Protein AF-A0A0G1Q642-F1 (afdb_monomer)

Nearest PDB structures (foldseek):
  4ijj-assembly1_A  TM=8.759E-01  e=4.377E-04  Pseudomonas aeruginosa UCBPP-PA14
  4ijj-assembly3_C  TM=8.552E-01  e=7.473E-04  Pseudomonas aeruginosa UCBPP-PA14
  1tjl-assembly1_A  TM=8.587E-01  e=1.870E-03  Escherichia coli
  6ptg-assembly2_A  TM=6.275E-01  e=5.942E-04  Chlamydia trachomatis
  6ptg-assembly3_B  TM=6.290E-01  e=1.095E-03  Chlamydia trachomatis

Radius of gyration: 20.05 Å; Cα contacts (8 Å, |Δi|>4): 59; chains: 1; bounding box: 50×23×46 Å

Mean predicted aligned error: 6.58 Å

Organism: NCBI:txid1618649

Solvent-accessible surface area (backbone atoms only — not comparable to full-atom values): 5168 Å² total; per-residue (Å²): 132,90,76,87,74,78,76,86,82,56,92,75,70,85,46,72,66,62,54,50,53,53,51,54,51,49,54,53,49,52,56,50,47,56,55,50,52,52,50,48,50,38,46,52,55,35,52,53,25,50,79,68,76,46,55,59,35,12,78,86,77,67,45,73,36,53,64,77,52,38,74,75,35,72,48,61,53,48,25,83,92,64,52,83,128

Foldseek 3Di:
DDDDDQPPVDVPPPDPVVVVVSVVVSVVVVVVVVVVVVVVVLVVQQVVCVVVVQQQAAPPPRDGADPVVCVVPVSDRHHPVPDDD

pLDDT: mean 87.15, std 10.33, range [56.25, 95.38]

InterPro domains:
  IPR000962 Zinc finger, DksA/TraR C4-type [PF01258] (54-80)

Sequence (85 aa):
EWEVKAPDMNPMVSDQSELADMFEELETQTGLEAQLEERLKHVNGALKRIEEDRFGKCSVCGKSIEEKRLDANPFAETCIKHMAR

Structure (mmCIF, N/CA/C/O backbone):
data_AF-A0A0G1Q642-F1
#
_entry.id   AF-A0A0G1Q642-F1
#
loop_
_atom_site.group_PDB
_atom_site.id
_atom_site.type_symbol
_atom_site.label_atom_id
_atom_site.label_alt_id
_atom_site.label_comp_id
_atom_site.label_asym_id
_atom_site.label_entity_id
_atom_site.label_seq_id
_atom_site.pdbx_PDB_ins_code
_atom_site.Cartn_x
_atom_site.Cartn_y
_atom_site.Cartn_z
_atom_site.occupancy
_atom_site.B_iso_or_equiv
_atom_site.auth_seq_id
_atom_site.auth_comp_i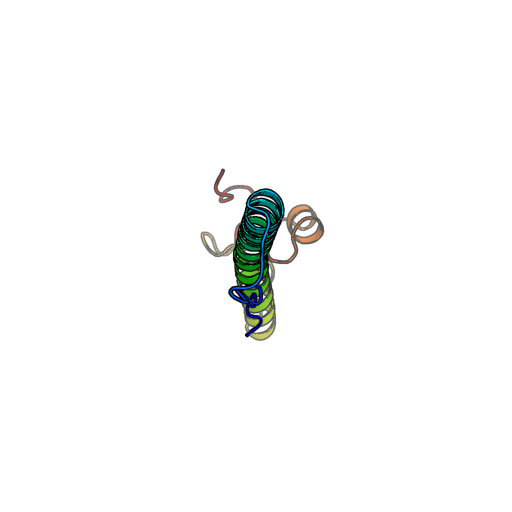d
_atom_site.auth_asym_id
_atom_site.auth_atom_id
_atom_site.pdbx_PDB_model_num
ATOM 1 N N . GLU A 1 1 ? 14.014 -5.188 2.858 1.00 62.75 1 GLU A N 1
ATOM 2 C CA . GLU A 1 1 ? 13.373 -4.583 1.677 1.00 62.75 1 GLU A CA 1
ATOM 3 C C . GLU A 1 1 ? 13.690 -5.501 0.508 1.00 62.75 1 GLU A C 1
ATOM 5 O O . GLU A 1 1 ? 14.764 -6.101 0.520 1.00 62.75 1 GLU A O 1
ATOM 10 N N . TRP A 1 2 ? 12.709 -5.789 -0.345 1.00 74.88 2 TRP A N 1
ATOM 11 C CA . TRP A 1 2 ? 12.977 -6.534 -1.577 1.00 74.88 2 TRP A CA 1
ATOM 12 C C . TRP A 1 2 ? 13.567 -5.540 -2.575 1.00 74.88 2 TRP A C 1
ATOM 14 O O . TRP A 1 2 ? 13.219 -4.371 -2.496 1.00 74.88 2 TRP A O 1
ATOM 24 N N . GLU A 1 3 ? 14.510 -5.988 -3.398 1.00 77.75 3 GLU A N 1
ATOM 25 C CA . GLU A 1 3 ? 15.209 -5.131 -4.354 1.00 77.75 3 GLU A CA 1
ATOM 26 C C . GLU A 1 3 ? 15.367 -5.903 -5.666 1.00 77.75 3 GLU A C 1
ATOM 28 O O . GLU A 1 3 ? 15.901 -7.026 -5.666 1.00 77.75 3 GLU A O 1
ATOM 33 N N . VAL A 1 4 ? 14.901 -5.329 -6.775 1.00 83.88 4 VAL A N 1
ATOM 34 C CA . VAL A 1 4 ? 15.156 -5.872 -8.112 1.00 83.88 4 VAL A CA 1
ATOM 35 C C . VAL A 1 4 ? 16.654 -5.810 -8.389 1.00 83.88 4 VAL A C 1
ATOM 37 O O . VAL A 1 4 ? 17.282 -4.753 -8.406 1.00 83.88 4 VAL A O 1
ATOM 40 N N . LYS A 1 5 ? 17.257 -6.978 -8.615 1.00 79.38 5 LYS A N 1
ATOM 41 C CA . LYS A 1 5 ? 18.672 -7.057 -8.969 1.00 79.38 5 LYS A CA 1
ATOM 42 C C . LYS A 1 5 ? 18.825 -6.762 -10.448 1.00 79.38 5 LYS A C 1
ATOM 44 O O . LYS A 1 5 ? 18.274 -7.488 -11.272 1.00 79.38 5 LYS A O 1
ATOM 49 N N . ALA A 1 6 ? 19.628 -5.749 -10.762 1.00 73.44 6 ALA A N 1
ATOM 50 C CA . ALA A 1 6 ? 20.053 -5.511 -12.131 1.00 73.44 6 ALA A CA 1
ATOM 51 C C . ALA A 1 6 ? 20.641 -6.806 -12.720 1.00 73.44 6 ALA A C 1
ATOM 53 O O . ALA A 1 6 ? 21.377 -7.517 -12.018 1.00 73.44 6 ALA A O 1
ATOM 54 N N . PRO A 1 7 ? 20.309 -7.134 -13.978 1.00 66.81 7 PRO A N 1
ATOM 55 C CA . PRO A 1 7 ? 20.843 -8.320 -14.611 1.00 66.81 7 PRO A CA 1
ATOM 56 C C . PRO A 1 7 ? 22.370 -8.205 -14.716 1.00 66.81 7 PRO A C 1
ATOM 58 O O . PRO A 1 7 ? 22.926 -7.105 -14.780 1.00 66.81 7 PRO A O 1
ATOM 61 N N . ASP A 1 8 ? 23.063 -9.344 -14.687 1.00 69.50 8 ASP A N 1
ATOM 62 C CA . ASP A 1 8 ? 24.522 -9.378 -14.787 1.00 69.50 8 ASP A CA 1
ATOM 63 C C . ASP A 1 8 ? 24.946 -8.907 -16.185 1.00 69.50 8 ASP A C 1
ATOM 65 O O . ASP A 1 8 ? 24.868 -9.647 -17.166 1.00 69.50 8 ASP A O 1
ATOM 69 N N . MET A 1 9 ? 25.363 -7.642 -16.269 1.00 61.56 9 MET A N 1
ATOM 70 C CA . MET A 1 9 ? 25.869 -6.985 -17.474 1.00 61.56 9 MET A CA 1
ATOM 71 C C . MET A 1 9 ? 27.296 -7.474 -17.767 1.00 61.56 9 MET A C 1
ATOM 73 O O . MET A 1 9 ? 28.248 -6.691 -17.812 1.00 61.56 9 MET A O 1
ATOM 77 N N . ASN A 1 10 ? 27.471 -8.787 -17.920 1.00 65.56 10 ASN A N 1
ATOM 78 C CA . ASN A 1 10 ? 28.738 -9.366 -18.337 1.00 65.56 10 ASN A CA 1
ATOM 79 C C . ASN A 1 10 ? 29.079 -8.813 -19.737 1.00 65.56 10 ASN A C 1
ATOM 81 O O . ASN A 1 10 ? 28.258 -8.934 -20.646 1.00 65.56 10 ASN A O 1
ATOM 85 N N . PRO A 1 11 ? 30.277 -8.250 -19.976 1.00 56.25 11 PRO A N 1
ATOM 86 C CA . PRO A 1 11 ? 30.672 -7.697 -21.279 1.00 56.25 11 PRO A CA 1
ATOM 87 C C . PRO A 1 11 ? 30.730 -8.714 -22.442 1.00 56.25 11 PRO A C 1
ATOM 89 O O . PRO A 1 11 ? 31.183 -8.364 -23.529 1.00 56.25 11 PRO A O 1
ATOM 92 N N . MET A 1 12 ? 30.294 -9.963 -22.234 1.00 58.31 12 MET A N 1
ATOM 93 C CA . MET A 1 12 ? 30.188 -11.019 -23.247 1.00 58.31 12 MET A CA 1
ATOM 94 C C . MET A 1 12 ? 28.772 -11.211 -23.818 1.00 58.31 12 MET A C 1
ATOM 96 O O . MET A 1 12 ? 28.569 -12.191 -24.532 1.00 58.31 12 MET A O 1
ATOM 100 N N . VAL A 1 13 ? 27.805 -10.321 -23.555 1.00 60.91 13 VAL A N 1
ATOM 101 C CA . VAL A 1 13 ? 26.553 -10.320 -24.336 1.00 60.91 13 VAL A CA 1
ATOM 102 C C . VAL A 1 13 ? 26.904 -9.902 -25.765 1.00 60.91 13 VAL A C 1
ATOM 104 O O . VAL A 1 13 ? 27.122 -8.727 -26.059 1.00 60.91 13 VAL A O 1
ATOM 107 N N . SER A 1 14 ? 27.100 -10.889 -26.638 1.00 65.69 14 SER A N 1
ATOM 108 C CA . SER A 1 14 ? 27.589 -10.657 -28.000 1.00 65.69 14 SER A CA 1
ATOM 109 C C . SER A 1 14 ? 26.495 -10.178 -28.951 1.00 65.69 14 SER A C 1
ATOM 111 O O . SER A 1 14 ? 26.816 -9.691 -30.036 1.00 65.69 14 SER A O 1
ATOM 113 N N . ASP A 1 15 ? 25.227 -10.322 -28.555 1.00 79.12 15 ASP A N 1
ATOM 114 C CA . ASP A 1 15 ? 24.060 -9.982 -29.360 1.00 79.12 15 ASP A CA 1
ATOM 115 C C . ASP A 1 15 ? 23.299 -8.780 -28.773 1.00 79.12 15 ASP A C 1
ATOM 117 O O . ASP A 1 15 ? 22.953 -8.738 -27.593 1.00 79.12 15 ASP A O 1
ATOM 121 N N . GLN A 1 16 ? 23.015 -7.789 -29.618 1.00 80.69 16 GLN A N 1
ATOM 122 C CA . GLN A 1 16 ? 22.223 -6.615 -29.243 1.00 80.69 16 GLN A CA 1
ATOM 123 C C . GLN A 1 16 ? 20.782 -6.990 -28.882 1.00 80.69 16 GLN A C 1
ATOM 125 O O . GLN A 1 16 ? 20.164 -6.289 -28.081 1.00 80.69 16 GLN A O 1
ATOM 130 N N . SER A 1 17 ? 20.258 -8.082 -29.448 1.00 85.31 17 SER A N 1
ATOM 131 C CA . SER A 1 17 ? 18.929 -8.593 -29.113 1.00 85.31 17 SER A CA 1
ATOM 132 C C . SER A 1 17 ? 18.861 -9.115 -27.677 1.00 85.31 17 SER A C 1
ATOM 134 O O . SER A 1 17 ? 17.946 -8.743 -26.953 1.00 85.31 17 SER A O 1
ATOM 136 N N . GLU A 1 18 ? 19.867 -9.863 -27.217 1.00 83.31 18 GLU A N 1
ATOM 137 C CA . GLU A 1 18 ? 19.924 -10.340 -25.825 1.00 83.31 18 GLU A CA 1
ATOM 138 C C . GLU A 1 18 ? 20.007 -9.176 -24.823 1.00 83.31 18 GLU A C 1
ATOM 140 O O . GLU A 1 18 ? 19.360 -9.208 -23.778 1.00 83.31 18 GLU A O 1
ATOM 145 N N . LEU A 1 19 ? 20.749 -8.109 -25.153 1.00 83.00 19 LEU A N 1
ATOM 146 C CA . LEU A 1 19 ? 20.772 -6.891 -24.333 1.00 83.00 19 LEU A CA 1
A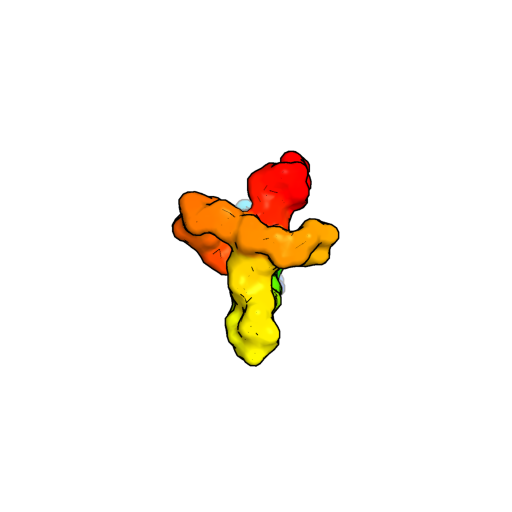TOM 147 C C . LEU A 1 19 ? 19.391 -6.229 -24.254 1.00 83.00 19 LEU A C 1
ATOM 149 O O . LEU A 1 19 ? 18.997 -5.785 -23.177 1.00 83.00 19 LEU A O 1
ATOM 153 N N . ALA A 1 20 ? 18.671 -6.143 -25.375 1.00 86.81 20 ALA A N 1
ATOM 154 C CA . ALA A 1 20 ? 17.338 -5.547 -25.412 1.00 86.81 20 ALA A CA 1
ATOM 155 C C . ALA A 1 20 ? 16.352 -6.313 -24.515 1.00 86.81 20 ALA A C 1
ATOM 157 O O . ALA A 1 20 ? 15.670 -5.686 -23.705 1.00 86.81 20 ALA A O 1
ATOM 158 N N . ASP A 1 21 ? 16.360 -7.647 -24.583 1.00 86.50 21 ASP A N 1
ATOM 159 C CA . ASP A 1 21 ? 15.510 -8.505 -23.750 1.00 86.50 21 ASP A CA 1
ATOM 160 C C . ASP A 1 21 ? 15.808 -8.315 -22.250 1.00 86.50 21 ASP A C 1
ATOM 162 O O . ASP A 1 21 ? 14.897 -8.211 -21.428 1.00 86.50 21 ASP A O 1
ATOM 166 N N . MET A 1 22 ? 17.089 -8.200 -21.874 1.00 85.12 22 MET A N 1
ATOM 167 C CA . MET A 1 22 ? 17.493 -7.947 -20.482 1.00 85.12 22 MET A CA 1
ATOM 168 C C . MET A 1 22 ? 16.990 -6.595 -19.959 1.00 85.12 22 MET A C 1
ATOM 170 O O . MET A 1 22 ? 16.599 -6.496 -18.793 1.00 85.12 22 MET A O 1
ATOM 174 N N . PHE A 1 23 ? 17.011 -5.550 -20.792 1.00 86.69 2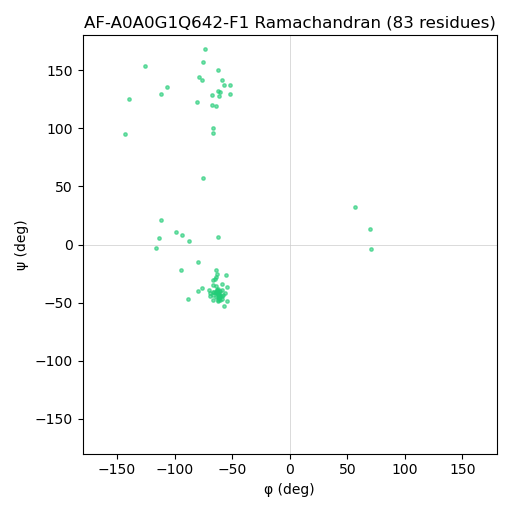3 PHE A N 1
ATOM 175 C CA . PHE A 1 23 ? 16.489 -4.237 -20.411 1.00 86.69 23 PHE A CA 1
ATOM 176 C C . PHE A 1 23 ? 14.965 -4.245 -20.270 1.00 86.69 23 PHE A C 1
ATOM 178 O O . PHE A 1 23 ? 14.455 -3.681 -19.304 1.00 86.69 23 PHE A O 1
ATOM 185 N N . GLU A 1 24 ? 14.248 -4.908 -21.179 1.00 90.31 24 GLU A N 1
ATOM 186 C CA . GLU A 1 24 ? 12.788 -5.041 -21.106 1.00 90.31 24 GLU A CA 1
ATOM 187 C C . GLU A 1 24 ? 12.346 -5.784 -19.832 1.00 90.31 24 GLU A C 1
ATOM 189 O O . GLU A 1 24 ? 11.429 -5.349 -19.124 1.00 90.31 24 GLU A O 1
ATOM 194 N N . GLU A 1 25 ? 13.037 -6.876 -19.492 1.00 89.56 25 GLU A N 1
ATOM 195 C CA . GLU A 1 25 ? 12.805 -7.626 -18.255 1.00 89.56 25 GLU A CA 1
ATOM 196 C C . GLU A 1 25 ? 13.060 -6.746 -17.020 1.00 89.56 25 GLU A C 1
ATOM 198 O O . GLU A 1 25 ? 12.231 -6.708 -16.108 1.00 89.56 25 GLU A O 1
ATOM 203 N N . LEU A 1 26 ? 14.167 -5.992 -16.995 1.00 90.50 26 LEU A N 1
ATOM 204 C CA . LEU A 1 26 ? 14.486 -5.089 -15.887 1.00 90.50 26 LEU A CA 1
ATOM 205 C C . LEU A 1 26 ? 13.412 -4.007 -15.708 1.00 90.50 26 LEU A C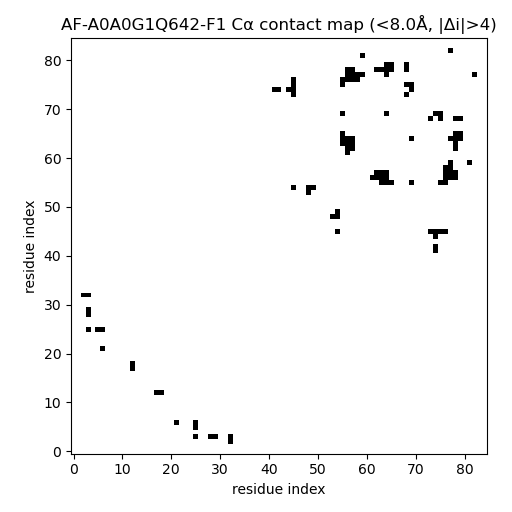 1
ATOM 207 O O . LEU A 1 26 ? 12.939 -3.806 -14.590 1.00 90.50 26 LEU A O 1
ATOM 211 N N . GLU A 1 27 ? 12.995 -3.338 -16.787 1.00 91.56 27 GLU A N 1
ATOM 212 C CA . GLU A 1 27 ? 11.935 -2.322 -16.731 1.00 91.56 27 GLU A CA 1
ATOM 213 C C . GLU A 1 27 ? 10.628 -2.903 -16.180 1.00 91.56 27 GLU A C 1
ATOM 215 O O . GLU A 1 27 ? 9.983 -2.301 -15.313 1.00 91.56 27 GLU A O 1
ATOM 220 N N . THR A 1 28 ? 10.266 -4.105 -16.633 1.00 92.81 28 THR A N 1
ATOM 221 C CA . THR A 1 28 ? 9.076 -4.817 -16.161 1.00 92.81 28 THR A CA 1
ATOM 222 C C . THR A 1 28 ? 9.173 -5.129 -14.667 1.00 92.81 28 THR A C 1
ATOM 224 O O . THR A 1 28 ? 8.235 -4.853 -13.912 1.00 92.81 28 THR A O 1
ATOM 227 N N . GLN A 1 29 ? 10.307 -5.667 -14.213 1.00 92.38 29 GLN A N 1
ATOM 228 C CA . GLN A 1 29 ? 10.524 -6.020 -12.811 1.00 92.38 29 GLN A CA 1
ATOM 229 C C . GLN A 1 29 ? 10.505 -4.790 -11.900 1.00 92.38 29 GLN A C 1
ATOM 231 O O . GLN A 1 29 ? 9.814 -4.805 -10.881 1.00 92.38 29 GLN A O 1
ATOM 236 N N . THR A 1 30 ? 11.185 -3.708 -12.280 1.00 92.00 30 THR A N 1
ATOM 237 C CA . THR A 1 30 ? 11.188 -2.452 -11.515 1.00 92.00 30 THR A CA 1
ATOM 238 C C . THR A 1 30 ? 9.791 -1.827 -11.444 1.00 92.00 30 THR A C 1
ATOM 240 O O . THR A 1 30 ? 9.377 -1.336 -10.392 1.00 92.00 30 THR A O 1
ATOM 243 N N . GLY A 1 31 ? 9.013 -1.880 -12.530 1.00 92.75 31 GLY A N 1
ATOM 244 C CA . GLY A 1 31 ? 7.623 -1.419 -12.520 1.00 92.75 31 GLY A CA 1
ATOM 245 C C . GLY A 1 31 ? 6.736 -2.225 -11.563 1.00 92.75 31 GLY A C 1
ATOM 246 O O . GLY A 1 31 ? 5.922 -1.650 -10.835 1.00 92.75 31 GLY A O 1
ATOM 247 N N . LEU A 1 32 ? 6.907 -3.550 -11.531 1.00 93.69 32 LEU A N 1
ATOM 248 C CA . LEU A 1 32 ? 6.192 -4.435 -10.607 1.00 93.69 32 LEU A CA 1
ATOM 249 C C . LEU A 1 32 ? 6.596 -4.193 -9.152 1.00 93.69 32 LEU A C 1
ATOM 251 O O . LEU A 1 32 ? 5.734 -4.173 -8.274 1.00 93.69 32 LEU A O 1
ATOM 255 N N . GLU A 1 33 ? 7.881 -3.981 -8.895 1.00 93.44 33 GLU A N 1
ATOM 256 C CA . GLU A 1 33 ? 8.400 -3.662 -7.569 1.00 93.44 33 GLU A CA 1
ATOM 257 C C . GLU A 1 33 ? 7.747 -2.423 -6.977 1.00 93.44 33 GLU A C 1
ATOM 259 O O . GLU A 1 33 ? 7.149 -2.519 -5.905 1.00 93.44 33 GLU A O 1
ATOM 264 N N . ALA A 1 34 ? 7.737 -1.308 -7.707 1.00 92.44 34 ALA A N 1
ATOM 265 C CA . ALA A 1 34 ? 7.109 -0.078 -7.236 1.00 92.44 34 ALA A CA 1
ATOM 266 C C . ALA A 1 34 ? 5.624 -0.283 -6.860 1.00 92.44 34 ALA A C 1
ATOM 268 O O . ALA A 1 34 ? 5.159 0.198 -5.823 1.00 92.44 34 ALA A O 1
ATOM 269 N N . GLN A 1 35 ? 4.876 -1.048 -7.666 1.00 93.38 35 GLN A N 1
ATOM 270 C CA . GLN A 1 35 ? 3.471 -1.368 -7.380 1.00 93.38 35 GLN A CA 1
ATOM 271 C C . GLN A 1 35 ? 3.312 -2.243 -6.127 1.00 93.38 35 GLN A C 1
ATOM 273 O O . GLN A 1 35 ? 2.382 -2.053 -5.333 1.00 93.38 35 GLN A O 1
ATOM 278 N N . LEU A 1 36 ? 4.197 -3.225 -5.945 1.00 93.81 36 LEU A N 1
ATOM 279 C CA . LEU A 1 36 ? 4.172 -4.124 -4.794 1.00 93.81 36 LEU A CA 1
ATOM 280 C C . LEU A 1 36 ? 4.565 -3.402 -3.504 1.00 93.81 36 LEU A C 1
ATOM 282 O O . LEU A 1 36 ? 3.925 -3.628 -2.476 1.00 93.81 36 LEU A O 1
ATOM 286 N N . GLU A 1 37 ? 5.547 -2.505 -3.551 1.00 93.81 37 GLU A N 1
ATOM 287 C CA . GLU A 1 37 ? 5.938 -1.664 -2.420 1.00 93.81 37 GLU A CA 1
ATOM 288 C C . GLU A 1 37 ? 4.804 -0.735 -1.977 1.00 93.81 37 GLU A C 1
ATOM 290 O O . GLU A 1 37 ? 4.495 -0.652 -0.784 1.00 93.81 37 GLU A O 1
ATOM 295 N N . GLU A 1 38 ? 4.120 -0.084 -2.923 1.00 92.69 38 GLU A N 1
ATOM 296 C CA . GLU A 1 38 ? 2.954 0.747 -2.616 1.00 92.69 38 GLU A CA 1
ATOM 297 C C . GLU A 1 38 ? 1.846 -0.082 -1.952 1.00 92.69 38 GLU A C 1
ATOM 299 O O . GLU A 1 38 ? 1.275 0.304 -0.924 1.00 92.69 38 GLU A O 1
ATOM 304 N N . ARG A 1 39 ? 1.569 -1.275 -2.486 1.00 92.00 39 ARG A N 1
ATOM 305 C CA . ARG A 1 39 ? 0.576 -2.181 -1.904 1.00 92.00 39 ARG A CA 1
ATOM 306 C C . ARG A 1 39 ? 0.982 -2.655 -0.511 1.00 92.00 39 ARG A C 1
ATOM 308 O O . ARG A 1 39 ? 0.134 -2.698 0.382 1.00 92.00 39 ARG A O 1
ATOM 315 N N . LEU A 1 40 ? 2.257 -2.969 -0.299 1.00 94.00 40 LEU A N 1
ATOM 316 C CA . LEU A 1 40 ? 2.796 -3.345 1.005 1.00 94.00 40 LEU A CA 1
ATOM 317 C C . LEU A 1 40 ? 2.634 -2.202 2.014 1.00 94.00 40 LEU A C 1
ATOM 319 O O . LEU A 1 40 ? 2.203 -2.434 3.145 1.00 94.00 40 LEU A O 1
ATOM 323 N N . LYS A 1 41 ? 2.896 -0.959 1.599 1.00 93.19 41 LYS A N 1
ATOM 324 C CA . LYS A 1 41 ? 2.672 0.233 2.424 1.00 93.19 41 LYS A CA 1
ATOM 325 C C . LYS A 1 41 ? 1.208 0.358 2.846 1.00 93.19 41 LYS A C 1
ATOM 327 O O . LYS A 1 41 ? 0.943 0.598 4.025 1.00 93.19 41 LYS A O 1
ATOM 332 N N . HIS A 1 42 ? 0.261 0.142 1.933 1.00 92.12 42 HIS A N 1
ATOM 333 C CA . HIS A 1 42 ? -1.166 0.159 2.265 1.00 92.12 42 HIS A CA 1
ATOM 334 C C . HIS A 1 42 ? -1.563 -0.959 3.239 1.00 92.12 42 HIS A C 1
ATOM 336 O O . HIS A 1 42 ? -2.310 -0.709 4.187 1.00 92.12 42 HIS A O 1
ATOM 342 N N . VAL A 1 43 ? -1.037 -2.175 3.057 1.00 94.06 43 VAL A N 1
ATOM 343 C CA . VAL A 1 43 ? -1.274 -3.299 3.979 1.00 94.06 43 VAL A CA 1
ATOM 344 C C . VAL A 1 43 ? -0.724 -2.987 5.370 1.00 94.06 43 VAL A C 1
ATOM 346 O O . VAL A 1 43 ? -1.453 -3.105 6.352 1.00 94.06 43 VAL A O 1
ATOM 349 N N . ASN A 1 44 ? 0.516 -2.506 5.468 1.00 94.75 44 ASN A N 1
ATOM 350 C CA . ASN A 1 44 ? 1.118 -2.108 6.741 1.00 94.75 44 ASN A CA 1
ATOM 351 C C . ASN A 1 44 ? 0.327 -0.974 7.415 1.00 94.75 44 ASN A C 1
ATOM 353 O O . ASN A 1 44 ? 0.093 -1.006 8.623 1.00 94.75 44 ASN A O 1
ATOM 357 N N . GLY A 1 45 ? -0.156 0.001 6.639 1.00 93.06 45 GLY A N 1
ATOM 358 C CA . GLY A 1 45 ? -1.039 1.057 7.137 1.00 93.06 45 GLY A CA 1
ATOM 359 C C . GLY A 1 45 ? -2.389 0.532 7.640 1.00 93.06 45 GLY A C 1
ATOM 360 O O . GLY A 1 45 ? -2.934 1.047 8.617 1.00 93.06 45 GLY A O 1
ATOM 361 N N . ALA A 1 46 ? -2.944 -0.504 7.009 1.00 92.00 46 ALA A N 1
ATOM 362 C CA . ALA A 1 46 ? -4.155 -1.173 7.477 1.00 92.00 46 ALA A CA 1
ATOM 363 C C . ALA A 1 46 ? -3.916 -1.955 8.777 1.00 92.00 46 ALA A C 1
ATOM 365 O O . ALA A 1 46 ? -4.699 -1.805 9.712 1.00 92.00 46 ALA A O 1
ATOM 366 N N . LEU A 1 47 ? -2.812 -2.704 8.872 1.00 94.62 47 LEU A N 1
ATOM 367 C CA . LEU A 1 47 ? -2.415 -3.423 10.088 1.00 94.62 47 LEU A CA 1
ATOM 368 C C . LEU A 1 47 ? -2.232 -2.466 11.270 1.00 94.62 47 LEU A C 1
ATOM 370 O O . LEU A 1 47 ? -2.824 -2.675 12.325 1.00 94.62 47 LEU A O 1
ATOM 374 N N . LYS A 1 48 ? -1.532 -1.346 11.067 1.00 94.75 48 LYS A N 1
ATOM 375 C CA . LYS A 1 48 ? -1.384 -0.312 12.098 1.00 94.75 48 LYS A CA 1
ATOM 376 C C . LYS A 1 48 ? -2.733 0.251 12.562 1.00 94.75 48 LYS A C 1
ATOM 378 O O . LYS A 1 48 ? -2.942 0.488 13.746 1.00 94.75 48 LYS A O 1
ATOM 383 N N . ARG A 1 49 ? -3.692 0.441 11.649 1.00 93.12 49 ARG A N 1
ATOM 384 C CA . ARG A 1 49 ? -5.053 0.877 12.015 1.00 93.12 49 ARG A CA 1
ATOM 385 C C . ARG A 1 49 ? -5.812 -0.171 12.828 1.00 93.12 49 ARG A C 1
ATOM 387 O O . ARG A 1 49 ? -6.661 0.223 13.622 1.00 93.12 49 ARG A O 1
ATOM 394 N N . ILE A 1 50 ? -5.542 -1.462 12.632 1.00 92.88 50 ILE A N 1
ATOM 395 C CA . ILE A 1 50 ? -6.102 -2.535 13.469 1.00 92.88 50 ILE A CA 1
ATOM 396 C C . ILE A 1 50 ? -5.539 -2.426 14.886 1.00 92.88 50 ILE A C 1
ATOM 398 O O . ILE A 1 50 ? -6.315 -2.413 15.835 1.00 92.88 50 ILE A O 1
ATOM 402 N N . GLU A 1 51 ? -4.222 -2.268 15.025 1.00 95.19 51 GLU A N 1
ATOM 403 C CA . GLU A 1 51 ? -3.566 -2.092 16.331 1.00 95.19 51 GLU A CA 1
ATOM 404 C C . GLU A 1 51 ? -4.086 -0.860 17.091 1.00 95.19 51 GLU A C 1
ATOM 406 O O . GLU A 1 51 ? -4.205 -0.879 18.313 1.00 95.19 51 GLU A O 1
ATOM 411 N N . GLU A 1 52 ? -4.440 0.203 16.367 1.00 94.00 52 GLU A N 1
ATOM 412 C CA . GLU A 1 52 ? -4.984 1.445 16.926 1.00 94.00 52 GLU A CA 1
ATOM 413 C C . GLU A 1 52 ? -6.520 1.451 17.107 1.00 94.00 52 GLU A C 1
ATOM 415 O O . GLU A 1 52 ? -7.075 2.485 17.478 1.00 94.00 52 GLU A O 1
ATOM 420 N N . ASP A 1 53 ? -7.234 0.357 16.811 1.00 91.06 53 ASP A N 1
ATOM 421 C CA . ASP A 1 53 ? -8.713 0.276 16.839 1.00 91.06 53 ASP A CA 1
ATOM 422 C C . ASP A 1 53 ? -9.424 1.328 15.941 1.00 91.06 53 ASP A C 1
ATOM 424 O O . ASP A 1 53 ? -10.522 1.857 16.190 1.00 91.06 53 ASP A O 1
ATOM 428 N N . ARG A 1 54 ? -8.759 1.676 14.833 1.00 91.69 54 ARG A N 1
ATOM 429 C CA . ARG A 1 54 ? -9.249 2.599 13.792 1.00 91.69 54 ARG A CA 1
ATOM 430 C C . ARG A 1 54 ? -9.506 1.910 12.457 1.00 91.69 54 ARG A C 1
ATOM 432 O O . ARG A 1 54 ? -9.820 2.583 11.471 1.00 91.69 54 ARG A O 1
ATOM 439 N N . PHE A 1 55 ? -9.376 0.589 12.403 1.00 92.19 55 PHE A N 1
ATOM 440 C CA . PHE A 1 55 ? -9.690 -0.179 11.209 1.00 92.19 55 PHE A CA 1
ATOM 441 C C . PHE A 1 55 ? -11.155 0.019 10.799 1.00 92.19 55 PHE A C 1
ATOM 443 O O . PHE A 1 55 ? -12.045 0.163 11.635 1.00 92.19 55 PHE A O 1
ATOM 450 N N . GLY A 1 56 ? -11.396 0.102 9.490 1.00 91.00 56 GLY A N 1
ATOM 451 C CA . GLY A 1 56 ? -12.732 0.345 8.953 1.00 91.00 56 GLY A CA 1
ATOM 452 C C . GLY A 1 56 ? -13.291 1.749 9.205 1.00 91.00 56 GLY A C 1
ATOM 453 O O . GLY A 1 56 ? -14.480 1.951 8.985 1.00 91.00 56 GLY A O 1
ATOM 454 N N . LYS A 1 57 ? -12.485 2.737 9.626 1.00 94.25 57 LYS A N 1
ATOM 455 C CA . LYS A 1 57 ? -12.893 4.154 9.708 1.00 94.25 57 LYS A CA 1
ATOM 456 C C . LYS A 1 57 ? -12.249 4.971 8.591 1.00 94.25 57 LYS A C 1
ATOM 458 O O . LYS A 1 57 ? -11.057 4.848 8.321 1.00 94.25 57 LYS A O 1
ATOM 463 N N . CYS A 1 58 ? -13.041 5.826 7.950 1.00 94.31 58 CYS A N 1
ATOM 464 C CA . CYS A 1 58 ? -12.579 6.713 6.891 1.00 94.31 58 CYS A CA 1
ATOM 465 C C . CYS A 1 58 ? -11.627 7.776 7.456 1.00 94.31 58 CYS A C 1
ATOM 467 O O . CYS A 1 58 ? -11.996 8.508 8.37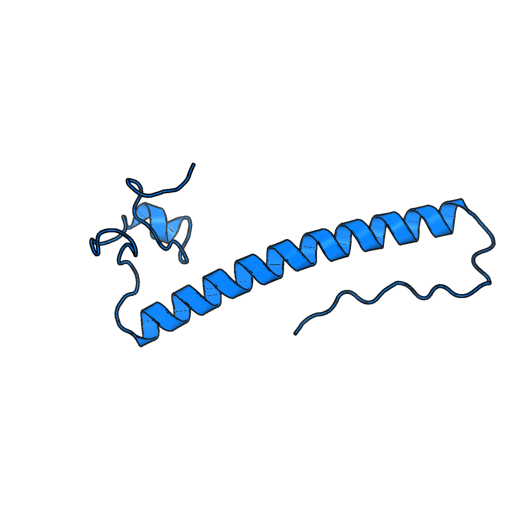4 1.00 94.31 58 CYS A O 1
ATOM 469 N N . SER A 1 59 ? -10.447 7.922 6.854 1.00 90.75 59 SER A N 1
ATOM 470 C CA . SER A 1 59 ? -9.429 8.905 7.251 1.00 90.75 59 SER A CA 1
ATOM 471 C C . SER A 1 59 ? -9.879 10.366 7.110 1.00 90.75 59 SER A C 1
ATOM 473 O O . SER A 1 59 ? -9.383 11.225 7.831 1.00 90.75 59 SER A O 1
ATOM 475 N N . VAL A 1 60 ? -10.843 10.650 6.225 1.00 93.06 60 VAL A N 1
ATOM 476 C CA . VAL A 1 60 ? -11.332 12.012 5.939 1.00 93.06 60 VAL A CA 1
ATOM 477 C C . VAL A 1 60 ? -12.466 12.434 6.873 1.00 93.06 60 VAL A C 1
ATOM 479 O O . VAL A 1 60 ? -12.460 13.545 7.392 1.00 93.06 60 VAL A O 1
ATOM 482 N N . CYS A 1 61 ? -13.466 11.573 7.085 1.00 93.19 61 CYS A N 1
ATOM 483 C CA . CYS A 1 61 ? -14.678 11.941 7.830 1.00 93.19 61 CYS A CA 1
ATOM 484 C C . CYS A 1 61 ? -14.895 11.165 9.132 1.00 93.19 61 CYS A C 1
ATOM 486 O O . CYS A 1 61 ? -15.888 11.407 9.815 1.00 93.19 61 CYS A O 1
ATOM 488 N N . GLY A 1 62 ? -14.029 10.199 9.453 1.00 91.12 62 GLY A N 1
ATOM 489 C CA 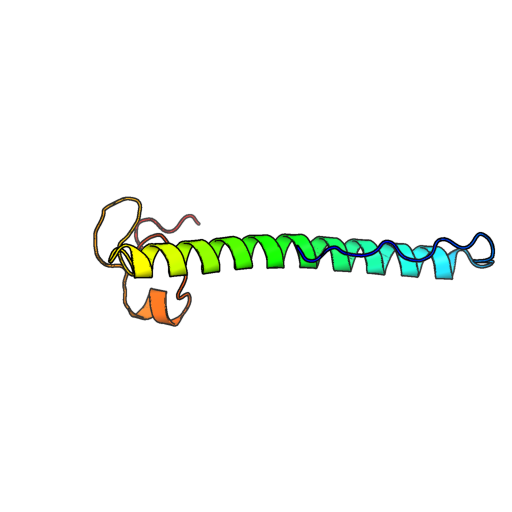. GLY A 1 62 ? -14.101 9.382 10.668 1.00 91.12 62 GLY A CA 1
ATOM 490 C C . GLY A 1 62 ? -15.248 8.365 10.720 1.00 91.12 62 GLY A C 1
ATOM 491 O O . GLY A 1 62 ? -15.334 7.598 11.675 1.00 91.12 62 GLY A O 1
ATOM 492 N N . LYS A 1 63 ? -16.134 8.336 9.716 1.00 93.38 63 LYS A N 1
ATOM 493 C CA . LYS A 1 63 ? -17.267 7.397 9.646 1.00 93.38 63 LYS A CA 1
ATOM 494 C C . LYS A 1 63 ? -16.801 5.996 9.259 1.00 93.38 63 LYS A C 1
ATOM 496 O O . LYS A 1 63 ? -15.775 5.859 8.593 1.00 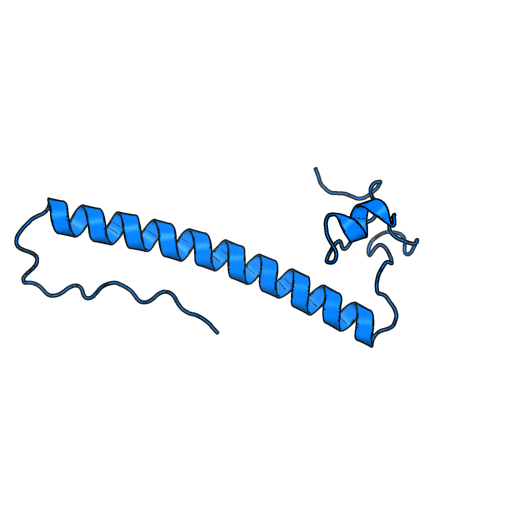93.38 63 LYS A O 1
ATOM 501 N N . SER A 1 64 ? -17.583 4.977 9.611 1.00 94.12 64 SER A N 1
ATOM 502 C CA . SER A 1 64 ? -17.337 3.606 9.161 1.00 94.12 64 SER A CA 1
ATOM 503 C C . SER A 1 64 ? -17.304 3.518 7.633 1.00 94.12 64 SER A C 1
ATOM 505 O O . SER A 1 64 ? -18.120 4.136 6.944 1.00 94.12 64 SER A O 1
ATOM 507 N N . ILE A 1 65 ? -16.337 2.768 7.120 1.00 94.69 65 ILE A N 1
ATOM 508 C CA . ILE A 1 65 ? -16.208 2.406 5.713 1.00 94.69 65 ILE A CA 1
ATOM 509 C C . ILE A 1 65 ? -17.231 1.307 5.421 1.00 94.69 65 ILE A C 1
ATOM 511 O O . ILE A 1 65 ? -17.493 0.445 6.257 1.00 94.69 65 ILE A O 1
ATOM 515 N N . GLU A 1 66 ? -17.841 1.365 4.242 1.00 95.38 66 GLU A N 1
ATOM 516 C CA . GLU A 1 66 ? -18.829 0.389 3.806 1.00 95.38 66 GLU A CA 1
ATOM 517 C C . GLU A 1 66 ? -18.227 -1.029 3.753 1.00 95.38 66 GLU A C 1
ATOM 519 O O . GLU A 1 66 ? -17.179 -1.234 3.148 1.00 95.38 66 GLU A O 1
ATOM 524 N N . GLU A 1 67 ? -18.908 -2.020 4.334 1.00 93.06 67 GLU A N 1
ATOM 525 C CA . GLU A 1 67 ? -18.421 -3.410 4.435 1.00 93.06 67 GLU A CA 1
ATOM 526 C C . GLU A 1 67 ? -18.033 -3.992 3.069 1.00 93.06 67 GLU A C 1
ATOM 528 O O . GLU A 1 67 ? -16.898 -4.407 2.875 1.00 93.06 67 GLU A O 1
ATOM 533 N N . LYS A 1 68 ? -18.903 -3.842 2.060 1.00 94.25 68 LYS A N 1
ATOM 534 C CA . LYS A 1 68 ? -18.628 -4.276 0.676 1.00 94.25 68 LYS A CA 1
ATOM 535 C C . LYS A 1 68 ? -17.347 -3.680 0.079 1.00 94.25 68 LYS A C 1
ATOM 537 O O . LYS A 1 68 ? -16.775 -4.247 -0.848 1.00 94.25 68 LYS A O 1
ATOM 542 N N . ARG A 1 69 ? -16.920 -2.505 0.554 1.00 92.88 69 ARG A N 1
ATOM 543 C CA . ARG A 1 69 ? -15.674 -1.863 0.120 1.00 92.88 69 ARG A CA 1
ATOM 544 C C . ARG A 1 69 ? -14.469 -2.484 0.814 1.00 92.88 69 ARG A C 1
ATOM 546 O O . ARG A 1 69 ? -13.461 -2.670 0.147 1.00 92.88 69 ARG A O 1
ATOM 553 N N . LEU A 1 70 ? -14.578 -2.799 2.103 1.00 92.56 70 LEU A N 1
ATOM 554 C CA . LEU A 1 70 ? -13.541 -3.522 2.840 1.00 92.56 70 LEU A CA 1
ATOM 555 C C . LEU A 1 70 ? -13.396 -4.964 2.334 1.00 92.56 70 LEU A C 1
ATOM 557 O O . LEU A 1 70 ? -12.274 -5.440 2.225 1.00 92.56 70 LEU A O 1
ATOM 561 N N . ASP A 1 71 ? -14.488 -5.613 1.925 1.00 92.75 71 ASP A N 1
ATOM 562 C CA . ASP A 1 71 ? -14.444 -6.943 1.301 1.00 92.75 71 ASP A CA 1
ATOM 563 C C . ASP A 1 71 ? -13.680 -6.926 -0.031 1.00 92.75 71 ASP A C 1
ATOM 565 O O . ASP A 1 71 ? -12.883 -7.817 -0.318 1.00 92.75 71 ASP A O 1
ATOM 569 N N . ALA A 1 72 ? -13.903 -5.893 -0.852 1.00 93.44 72 ALA A N 1
ATOM 570 C CA . ALA A 1 72 ? -13.209 -5.728 -2.128 1.00 93.44 72 ALA A CA 1
ATOM 571 C C . ALA A 1 72 ? -11.760 -5.239 -1.954 1.00 93.44 72 ALA A C 1
ATOM 573 O O . ALA A 1 72 ? -10.868 -5.635 -2.704 1.00 93.44 72 ALA A O 1
ATOM 574 N N . ASN A 1 73 ? -11.526 -4.353 -0.986 1.00 91.88 73 ASN A N 1
ATOM 575 C CA . ASN A 1 73 ? -10.222 -3.799 -0.655 1.00 91.88 73 ASN A CA 1
ATOM 576 C C . ASN A 1 73 ? -10.082 -3.616 0.875 1.00 91.88 73 ASN A C 1
ATOM 578 O O . ASN A 1 73 ? -10.440 -2.555 1.405 1.00 91.88 73 ASN A O 1
ATOM 582 N N . PRO A 1 74 ? -9.480 -4.594 1.579 1.00 90.12 74 PRO A N 1
ATOM 583 C CA . PRO A 1 74 ? -9.334 -4.559 3.036 1.00 90.12 74 PRO A CA 1
ATOM 584 C C . PRO A 1 74 ? -8.456 -3.420 3.558 1.00 90.12 74 PRO A C 1
ATOM 586 O O . PRO A 1 74 ? -8.576 -3.026 4.715 1.00 90.12 74 PRO A O 1
ATOM 589 N N . PHE A 1 75 ? -7.575 -2.868 2.720 1.00 91.38 75 PHE A N 1
ATOM 590 C CA . PHE A 1 75 ? -6.695 -1.764 3.096 1.00 91.38 75 PHE A CA 1
ATOM 591 C C . PHE A 1 75 ? -7.274 -0.385 2.751 1.00 91.38 75 PHE A C 1
ATOM 593 O O . PHE A 1 75 ? -6.593 0.622 2.946 1.00 91.38 75 PHE A O 1
ATOM 600 N N . ALA A 1 76 ? -8.536 -0.295 2.312 1.00 91.88 76 ALA A N 1
ATOM 601 C CA . ALA A 1 76 ? -9.184 0.977 2.000 1.00 91.88 76 ALA A CA 1
ATOM 602 C C . ALA A 1 76 ? -9.080 1.993 3.158 1.00 91.88 76 ALA A C 1
ATOM 604 O O . ALA A 1 76 ? -9.395 1.705 4.316 1.00 91.88 76 ALA A O 1
ATOM 605 N N . GLU A 1 77 ? -8.631 3.210 2.846 1.00 91.94 77 GLU A N 1
ATOM 606 C CA . GLU A 1 77 ? -8.473 4.301 3.823 1.00 91.94 77 GLU A CA 1
ATOM 607 C C . GLU A 1 77 ? -9.685 5.231 3.894 1.00 91.94 77 GLU A C 1
ATOM 609 O O . GLU A 1 77 ? -9.913 5.903 4.900 1.00 91.94 77 GLU A O 1
ATOM 614 N N . THR A 1 78 ? -10.497 5.260 2.839 1.00 93.12 78 THR A N 1
ATOM 615 C CA . THR A 1 78 ? -11.628 6.180 2.701 1.00 93.12 78 THR A CA 1
ATOM 616 C C . THR A 1 78 ? -12.931 5.443 2.4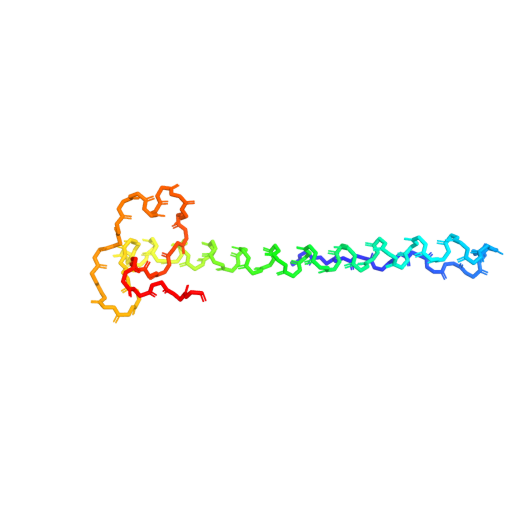24 1.00 93.12 78 THR A C 1
ATOM 618 O O . THR A 1 78 ? -12.919 4.342 1.876 1.00 93.12 78 THR A O 1
ATOM 621 N N . CYS A 1 79 ? -14.066 6.042 2.796 1.00 93.69 79 CYS A N 1
ATOM 622 C CA . CYS A 1 79 ? -15.390 5.566 2.387 1.00 93.69 79 CYS A CA 1
ATOM 623 C C . CYS A 1 79 ? -15.660 5.886 0.911 1.00 93.69 79 CYS A C 1
ATOM 625 O O . CYS A 1 79 ? -14.958 6.703 0.311 1.00 93.69 79 CYS A O 1
ATOM 627 N N . ILE A 1 80 ? -16.713 5.300 0.333 1.00 91.94 80 ILE A N 1
ATOM 628 C CA . ILE A 1 80 ? -17.061 5.484 -1.090 1.00 91.94 80 ILE A CA 1
ATOM 629 C C . ILE A 1 80 ? -17.204 6.972 -1.458 1.00 91.94 80 ILE A C 1
ATOM 631 O O . ILE A 1 80 ? -16.783 7.385 -2.536 1.00 91.94 80 ILE A O 1
ATOM 635 N N . LYS A 1 81 ? -17.735 7.801 -0.548 1.00 92.25 81 LYS A N 1
ATOM 636 C CA . LYS A 1 81 ? -17.909 9.249 -0.773 1.00 92.25 81 LYS A CA 1
ATOM 637 C C . LYS A 1 81 ? -16.596 10.022 -0.920 1.00 92.25 81 LYS A C 1
ATOM 639 O O . LYS A 1 81 ? -16.587 11.047 -1.589 1.00 92.25 81 LYS A O 1
ATOM 644 N N . HIS A 1 82 ? -15.524 9.555 -0.281 1.00 92.31 82 HIS A N 1
ATOM 645 C CA . HIS A 1 82 ? -14.195 10.180 -0.310 1.00 92.31 82 HIS A CA 1
ATOM 646 C C . HIS A 1 82 ? -13.180 9.312 -1.062 1.00 92.31 82 HIS A C 1
ATOM 648 O O . HIS A 1 82 ? -11.973 9.428 -0.851 1.00 92.31 82 HIS A O 1
ATOM 654 N N . MET A 1 83 ? -13.657 8.403 -1.913 1.00 87.81 83 MET A N 1
ATOM 655 C CA . MET A 1 83 ? -12.787 7.691 -2.831 1.00 87.81 83 M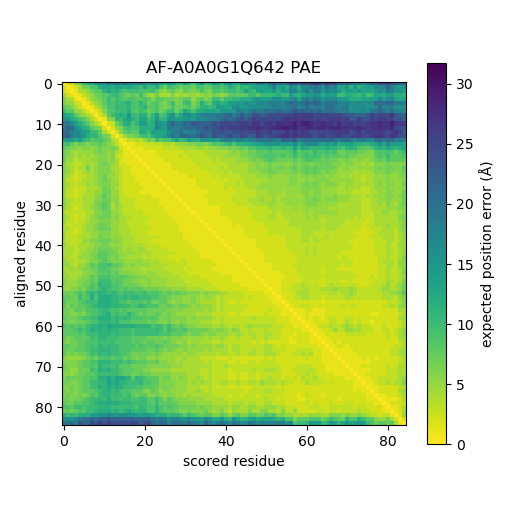ET A CA 1
ATOM 656 C C . MET A 1 83 ? -12.256 8.695 -3.859 1.00 87.81 83 MET A C 1
ATOM 658 O O . MET A 1 83 ? -13.046 9.316 -4.573 1.00 87.81 83 MET A O 1
ATOM 662 N N . ALA A 1 84 ? -10.933 8.862 -3.919 1.00 75.81 84 ALA A N 1
ATOM 663 C CA . ALA A 1 84 ? -10.302 9.547 -5.039 1.00 75.81 84 ALA A CA 1
ATOM 664 C C . ALA A 1 84 ? -10.597 8.746 -6.317 1.00 75.81 84 ALA A C 1
ATOM 666 O O . ALA A 1 84 ? -10.533 7.514 -6.294 1.00 75.81 84 ALA A O 1
ATOM 667 N N . ARG A 1 85 ? -11.026 9.446 -7.370 1.00 56.47 85 ARG A N 1
ATOM 668 C CA . ARG A 1 85 ? -11.260 8.855 -8.691 1.00 56.47 85 ARG A CA 1
ATOM 669 C C . ARG A 1 85 ? -9.948 8.560 -9.389 1.00 56.47 85 ARG A C 1
ATOM 671 O O . ARG A 1 85 ? -9.040 9.405 -9.248 1.00 56.47 85 ARG A O 1
#

Secondary structure (DSSP, 8-state):
---PPPP---TT---HHHHHHHHHHHHHHHHHHHHHHHHHHHHHHHHHHHHTT-TTB-TTT-PBPPHHHHHH-TT--S-GGG---